Protein AF-A0A2S2P1I3-F1 (afdb_monomer_lite)

Secondary structure (DSSP, 8-state):
--EEEEEEEEEEEE--S-GGGHHHHHHHHHS-EEEE-TTT--EEEEEEEEEEEEEEE-TTSPTT--EEGGGS-SEEEETTEEEEEEEEEEEETTEEEEEEEPTTS-EEEE-TTSSSPEEE-STT-EE-EEEEEEEE----------

Organism: Schizaphis graminum (NCBI:txid13262)

Sequence (146 aa):
NNNNKDIESATLILRFKDLKNLQKSLNDYTKEQVYECCYCYKSLSSRRTIKEHLLIETDIFPENQRIPLSMFPTQLEANNVKYALYGVIEYISEHYISHIRRSDERWETHNDLQKKIKVSTSNCLNASPHLAVHTQIQPTSILTRI

Structure (mmCIF, N/CA/C/O backbone):
data_AF-A0A2S2P1I3-F1
#
_entry.id   AF-A0A2S2P1I3-F1
#
loop_
_atom_site.group_PDB
_atom_site.id
_atom_site.type_symbol
_atom_site.label_atom_id
_atom_site.label_alt_id
_atom_site.label_comp_id
_atom_site.label_asym_id
_atom_site.label_entity_id
_atom_site.label_seq_id
_atom_site.pdbx_PDB_ins_code
_atom_site.Cartn_x
_atom_site.Cartn_y
_atom_site.Cartn_z
_atom_site.occupancy
_atom_site.B_iso_or_equiv
_atom_site.auth_seq_id
_atom_site.auth_comp_id
_atom_site.auth_asym_id
_atom_site.auth_atom_id
_atom_site.pdbx_PDB_model_num
ATOM 1 N N . ASN A 1 1 ? -26.216 8.070 27.747 1.00 41.12 1 ASN A N 1
ATOM 2 C CA . ASN A 1 1 ? -26.029 8.206 26.288 1.00 41.12 1 ASN A CA 1
ATOM 3 C C . ASN A 1 1 ? -24.558 8.341 25.975 1.00 41.12 1 ASN A C 1
ATOM 5 O O . ASN A 1 1 ? -24.031 9.443 26.064 1.00 41.12 1 ASN A O 1
ATOM 9 N N . ASN A 1 2 ? -23.909 7.221 25.659 1.00 48.12 2 ASN A N 1
ATOM 10 C CA . ASN A 1 2 ? -22.600 7.244 25.017 1.00 48.12 2 ASN A CA 1
ATOM 11 C C . ASN A 1 2 ? -22.843 7.587 23.549 1.00 48.12 2 ASN A C 1
ATOM 13 O O . ASN A 1 2 ? -23.542 6.857 22.850 1.00 48.12 2 ASN A O 1
ATOM 17 N N . ASN A 1 3 ? -22.346 8.740 23.117 1.00 57.91 3 ASN A N 1
ATOM 18 C CA . ASN A 1 3 ? -22.444 9.168 21.731 1.00 57.91 3 ASN A CA 1
ATOM 19 C C . ASN A 1 3 ? -21.264 8.538 20.976 1.00 57.91 3 ASN A C 1
ATOM 21 O O . ASN A 1 3 ? -20.168 9.084 21.004 1.00 57.91 3 ASN A O 1
ATOM 25 N N . ASN A 1 4 ? -21.456 7.380 20.346 1.00 60.91 4 ASN A N 1
ATOM 26 C CA . ASN A 1 4 ? -20.425 6.791 19.485 1.00 60.91 4 ASN A CA 1
ATOM 27 C C . ASN A 1 4 ? -20.446 7.479 18.117 1.00 60.91 4 ASN A C 1
ATOM 29 O O . ASN A 1 4 ? -21.519 7.688 17.547 1.00 60.91 4 ASN A O 1
ATOM 33 N N . LYS A 1 5 ? -19.269 7.831 17.589 1.00 74.19 5 LYS A N 1
ATOM 34 C CA . LYS A 1 5 ? -19.127 8.407 16.247 1.00 74.19 5 LYS A CA 1
ATOM 35 C C . LYS A 1 5 ? -18.151 7.579 15.417 1.00 74.19 5 LYS A C 1
ATOM 37 O O . LYS A 1 5 ? -16.948 7.604 15.671 1.00 74.19 5 LYS A O 1
ATOM 42 N N . ASP A 1 6 ? -18.682 6.909 14.402 1.00 73.75 6 ASP A N 1
ATOM 43 C CA . ASP A 1 6 ? -17.887 6.208 13.398 1.00 73.75 6 ASP A CA 1
ATOM 44 C C . ASP A 1 6 ? -17.535 7.161 12.256 1.00 73.75 6 ASP A C 1
ATOM 46 O O . ASP A 1 6 ? -18.388 7.885 11.734 1.00 73.75 6 ASP A O 1
ATOM 50 N N . ILE A 1 7 ? -16.254 7.192 11.888 1.00 75.88 7 ILE A N 1
ATOM 51 C CA . ILE A 1 7 ? -15.760 7.999 10.772 1.00 75.88 7 ILE A CA 1
ATOM 52 C C . ILE A 1 7 ? -15.320 7.053 9.663 1.00 75.88 7 ILE A C 1
ATOM 54 O O . ILE A 1 7 ? -14.339 6.316 9.795 1.00 75.88 7 ILE A O 1
ATOM 58 N N . GLU A 1 8 ? -16.061 7.099 8.564 1.00 72.50 8 GLU A N 1
ATOM 59 C CA . GLU A 1 8 ? -15.794 6.335 7.357 1.00 72.50 8 GLU A CA 1
ATOM 60 C C . GLU A 1 8 ? -14.932 7.128 6.372 1.00 72.50 8 GLU A C 1
ATOM 62 O O . GLU A 1 8 ? -15.176 8.310 6.136 1.00 72.50 8 GLU A O 1
ATOM 67 N N . SER A 1 9 ? -13.981 6.456 5.721 1.00 74.38 9 SER A N 1
ATOM 68 C CA . SER A 1 9 ? -13.265 7.017 4.574 1.00 74.38 9 SER A CA 1
ATOM 69 C C . SER A 1 9 ? -13.190 6.013 3.432 1.00 74.38 9 SER A C 1
ATOM 71 O O . SER A 1 9 ? -12.811 4.864 3.646 1.00 74.38 9 SER A O 1
ATOM 73 N N . ALA A 1 10 ? -13.515 6.448 2.211 1.00 74.12 10 ALA A N 1
ATOM 74 C CA . ALA A 1 10 ? -13.355 5.645 0.990 1.00 74.12 10 ALA A CA 1
ATOM 75 C C . ALA A 1 10 ? -11.898 5.246 0.727 1.00 74.12 10 ALA A C 1
ATOM 77 O O . ALA A 1 10 ? -11.619 4.222 0.104 1.00 74.12 10 ALA A O 1
ATOM 78 N N . THR A 1 11 ? -10.968 6.049 1.233 1.00 78.19 11 THR A N 1
ATOM 79 C CA . THR A 1 11 ? -9.535 5.853 1.071 1.00 78.19 11 THR A CA 1
ATOM 80 C C . THR A 1 11 ? -8.829 6.378 2.307 1.00 78.19 11 THR A C 1
ATOM 82 O O . THR A 1 11 ? -9.126 7.477 2.776 1.00 78.19 11 THR A O 1
ATOM 85 N N . LEU A 1 12 ? -7.906 5.601 2.860 1.00 85.81 12 LEU A N 1
ATOM 86 C CA . LEU A 1 12 ? -7.107 6.036 4.001 1.00 85.81 12 LEU A CA 1
ATOM 87 C C . LEU A 1 12 ? -5.676 6.296 3.584 1.00 85.81 12 LEU A C 1
ATOM 89 O O . LEU A 1 12 ? -5.057 5.422 2.992 1.00 85.81 12 LEU A O 1
ATOM 93 N N . ILE A 1 13 ? -5.160 7.469 3.947 1.00 87.62 13 ILE A N 1
ATOM 94 C CA . ILE A 1 13 ? -3.745 7.799 3.817 1.00 87.62 13 ILE A CA 1
ATOM 95 C C . ILE A 1 13 ? -3.073 7.515 5.159 1.00 87.62 13 ILE A C 1
ATOM 97 O O . ILE A 1 13 ? -3.374 8.165 6.165 1.00 87.62 13 ILE A O 1
ATOM 101 N N . LEU A 1 14 ? -2.198 6.514 5.185 1.00 87.12 14 LEU A N 1
ATOM 102 C CA . LEU A 1 14 ? -1.463 6.103 6.372 1.00 87.12 14 LEU A CA 1
ATOM 103 C C . LEU A 1 14 ? -0.011 6.570 6.291 1.00 87.12 14 LEU A C 1
ATOM 105 O O . LEU A 1 14 ? 0.705 6.265 5.339 1.00 87.12 14 LEU A O 1
ATOM 109 N N . ARG A 1 15 ? 0.431 7.229 7.363 1.00 86.62 15 ARG A N 1
ATOM 110 C CA . ARG A 1 15 ? 1.839 7.537 7.623 1.00 86.62 15 ARG A CA 1
ATOM 111 C C . ARG A 1 15 ? 2.398 6.557 8.637 1.00 86.62 15 ARG A C 1
ATOM 113 O O . ARG A 1 15 ? 1.719 6.173 9.589 1.00 86.62 15 ARG A O 1
ATOM 120 N N . PHE A 1 16 ? 3.649 6.179 8.454 1.00 87.38 16 PHE A N 1
ATOM 121 C CA . PHE A 1 16 ? 4.326 5.196 9.289 1.00 87.38 16 PHE A CA 1
ATOM 122 C C . PHE A 1 16 ? 5.773 5.631 9.536 1.00 87.38 16 PHE A C 1
ATOM 124 O O . PHE A 1 16 ? 6.203 6.650 9.011 1.00 87.38 16 PHE A O 1
ATOM 131 N N . LYS A 1 17 ? 6.502 4.919 10.402 1.00 88.12 17 LYS A N 1
ATOM 132 C CA . LYS A 1 17 ? 7.901 5.255 10.752 1.00 88.12 17 LYS A CA 1
ATOM 133 C C . LYS A 1 17 ? 8.923 4.358 10.060 1.00 88.12 17 LYS A C 1
ATOM 135 O O . LYS A 1 17 ? 10.005 4.808 9.716 1.00 88.12 17 LYS A O 1
ATOM 140 N N . ASP A 1 18 ? 8.569 3.094 9.869 1.00 90.12 18 ASP A N 1
ATOM 141 C CA . ASP A 1 18 ? 9.325 2.108 9.106 1.00 90.12 18 ASP A CA 1
ATOM 142 C C . ASP A 1 18 ? 8.381 0.976 8.669 1.00 90.12 18 ASP A C 1
ATOM 144 O O . ASP A 1 18 ? 7.324 0.762 9.275 1.00 90.12 18 ASP A O 1
ATOM 148 N N . LEU A 1 19 ? 8.744 0.245 7.612 1.00 92.94 19 LEU A N 1
ATOM 149 C CA . LEU A 1 19 ? 7.873 -0.792 7.041 1.00 92.94 19 LEU A CA 1
ATOM 150 C C . LEU A 1 19 ? 7.583 -1.945 8.012 1.00 92.94 19 LEU A C 1
ATOM 152 O O . LEU A 1 19 ? 6.533 -2.573 7.908 1.00 92.94 19 LEU A O 1
ATOM 156 N N . LYS A 1 20 ? 8.471 -2.208 8.981 1.00 91.12 20 LYS A N 1
ATOM 157 C CA . LYS A 1 20 ? 8.291 -3.286 9.969 1.00 91.12 20 LYS A CA 1
ATOM 158 C C . LYS A 1 20 ? 7.171 -2.954 10.955 1.00 91.12 20 LYS A C 1
ATOM 160 O O . LYS A 1 20 ? 6.473 -3.849 11.421 1.00 91.12 20 LYS A O 1
ATOM 165 N N . ASN A 1 21 ? 6.983 -1.672 11.249 1.00 90.88 21 ASN A N 1
ATOM 166 C CA . ASN A 1 21 ? 5.965 -1.163 12.159 1.00 90.88 21 ASN A CA 1
ATOM 167 C C . ASN A 1 21 ? 4.668 -0.739 11.456 1.00 90.88 21 ASN A C 1
ATOM 169 O O . ASN A 1 21 ? 3.741 -0.291 12.127 1.00 90.88 21 ASN A O 1
ATOM 173 N N . LEU A 1 22 ? 4.556 -0.908 10.137 1.00 94.00 22 LEU A N 1
ATOM 174 C CA . LEU A 1 22 ? 3.391 -0.476 9.362 1.00 94.00 22 LEU A CA 1
ATOM 175 C C . LEU A 1 22 ? 2.073 -1.094 9.864 1.00 94.00 22 LEU A C 1
ATOM 177 O O . LEU A 1 22 ? 1.087 -0.386 10.049 1.00 94.00 22 LEU A O 1
ATOM 181 N N . GLN A 1 23 ? 2.080 -2.391 10.185 1.00 95.00 23 GLN A N 1
ATOM 182 C CA . GLN A 1 23 ? 0.934 -3.089 10.781 1.00 95.00 23 GLN A CA 1
ATOM 183 C C . GLN A 1 23 ? 0.518 -2.481 12.131 1.00 95.00 23 GLN A C 1
ATOM 185 O O . GLN A 1 23 ? -0.668 -2.337 12.427 1.00 95.00 23 GLN A O 1
ATOM 190 N N . LYS A 1 24 ? 1.495 -2.092 12.957 1.00 93.31 24 LYS A N 1
ATOM 191 C CA . LYS A 1 24 ? 1.235 -1.420 14.231 1.00 93.31 24 LYS A CA 1
ATOM 192 C C . LYS A 1 24 ? 0.659 -0.021 14.005 1.00 93.31 24 LYS A C 1
ATOM 194 O O . LYS A 1 24 ? -0.336 0.314 14.633 1.00 93.31 24 LYS A O 1
ATOM 199 N N . SER A 1 25 ? 1.234 0.760 13.089 1.00 91.94 25 SER A N 1
ATOM 200 C CA . SER A 1 25 ? 0.721 2.088 12.726 1.00 91.94 25 SER A CA 1
ATOM 201 C C . SER A 1 25 ? -0.722 2.028 12.224 1.00 91.94 25 SER A C 1
ATOM 203 O O . SER A 1 25 ? -1.529 2.873 12.602 1.00 91.94 25 SER A O 1
ATOM 205 N N . LEU A 1 26 ? -1.065 1.008 11.434 1.00 92.75 26 LEU A N 1
ATOM 206 C CA . LEU A 1 26 ? -2.430 0.764 10.976 1.00 92.75 26 LEU A CA 1
ATOM 207 C C . LEU A 1 26 ? -3.383 0.457 12.147 1.00 92.75 26 LEU A C 1
ATOM 209 O O . LEU A 1 26 ? -4.457 1.046 12.230 1.00 92.75 26 LEU A O 1
ATOM 213 N N . ASN A 1 27 ? -2.970 -0.400 13.085 1.00 92.38 27 ASN A N 1
ATOM 214 C CA . ASN A 1 27 ? -3.763 -0.722 14.276 1.00 92.38 27 ASN A CA 1
ATOM 215 C C . ASN A 1 27 ? -3.964 0.494 15.188 1.00 92.38 27 ASN A C 1
ATOM 217 O O . ASN A 1 27 ? -5.066 0.727 15.677 1.00 92.38 27 ASN A O 1
ATOM 221 N N . ASP A 1 28 ? -2.916 1.290 15.406 1.00 90.31 28 ASP A N 1
ATOM 222 C CA . ASP A 1 28 ? -2.997 2.524 16.191 1.00 90.31 28 ASP A CA 1
ATOM 223 C C . ASP A 1 28 ? -3.934 3.545 15.522 1.00 90.31 28 ASP A C 1
ATOM 225 O O . ASP A 1 28 ? -4.650 4.276 16.209 1.00 90.31 28 ASP A O 1
ATOM 229 N N . TYR A 1 29 ? -3.973 3.569 14.185 1.00 88.56 29 TYR A N 1
ATOM 230 C CA . TYR A 1 29 ? -4.853 4.441 13.410 1.00 88.56 29 TYR A CA 1
ATOM 231 C C . TYR A 1 29 ? -6.341 4.087 13.559 1.00 88.56 29 TYR A C 1
ATOM 233 O O . TYR A 1 29 ? -7.171 5.003 13.617 1.00 88.56 29 TYR A O 1
ATOM 241 N N . THR A 1 30 ? -6.682 2.793 13.606 1.00 88.56 30 THR A N 1
ATOM 242 C CA . THR A 1 30 ? -8.069 2.303 13.738 1.00 88.56 30 THR A CA 1
ATOM 243 C C . THR A 1 30 ? -8.520 2.069 15.171 1.00 88.56 30 THR A C 1
ATOM 245 O O . THR A 1 30 ? -9.710 1.835 15.401 1.00 88.56 30 THR A O 1
ATOM 248 N N . LYS A 1 31 ? -7.598 2.125 16.135 1.00 90.12 31 LYS A N 1
ATOM 249 C CA . LYS A 1 31 ? -7.893 1.941 17.554 1.00 90.12 31 LYS A CA 1
ATOM 250 C C . LYS A 1 31 ? -8.982 2.911 18.011 1.00 90.12 31 LYS A C 1
ATOM 252 O O . LYS A 1 31 ? -8.954 4.098 17.693 1.00 90.12 31 LYS A O 1
ATOM 257 N N . GLU A 1 32 ? -9.921 2.401 18.803 1.00 90.19 32 GLU A N 1
ATOM 258 C CA . GLU A 1 32 ? -10.934 3.230 19.451 1.00 90.19 32 GLU A CA 1
ATOM 259 C C . GLU A 1 32 ? -10.275 4.233 20.404 1.00 90.19 32 GLU A C 1
ATOM 261 O O . GLU A 1 32 ? -9.468 3.870 21.265 1.00 90.19 32 GLU A O 1
ATOM 266 N N . GLN A 1 33 ? -10.618 5.505 20.226 1.00 89.06 33 GLN A N 1
ATOM 267 C CA . GLN A 1 33 ? -10.141 6.605 21.050 1.00 89.06 33 GLN A CA 1
ATOM 268 C C . GLN A 1 33 ? -11.293 7.114 21.906 1.00 89.06 33 GLN A C 1
ATOM 270 O O . GLN A 1 33 ? -12.358 7.453 21.389 1.00 89.06 33 GLN A O 1
ATOM 275 N N . VAL A 1 34 ? -11.072 7.158 23.219 1.00 91.69 34 VAL A N 1
ATOM 276 C CA . VAL A 1 34 ? -12.031 7.688 24.190 1.00 91.69 34 VAL A CA 1
ATOM 277 C C . VAL A 1 34 ? -11.544 9.056 24.642 1.00 91.69 34 VAL A C 1
ATOM 279 O O . VAL A 1 34 ? -10.409 9.203 25.088 1.00 91.69 34 VAL A O 1
ATOM 282 N N . TYR A 1 35 ? -12.412 10.050 24.520 1.00 89.75 35 TYR A N 1
ATOM 283 C CA . TYR A 1 35 ? -12.167 11.424 24.924 1.00 89.75 35 TYR A CA 1
ATOM 284 C C . TYR A 1 35 ? -13.108 11.784 26.057 1.00 89.75 35 TYR A C 1
ATOM 286 O O . TYR A 1 35 ? -14.311 11.553 25.960 1.00 89.75 35 TYR A O 1
ATOM 294 N N . GLU A 1 36 ? -12.577 12.385 27.111 1.00 93.75 36 GLU A N 1
ATOM 295 C CA . GLU A 1 36 ? -13.378 12.930 28.197 1.00 93.75 36 GLU A CA 1
ATOM 296 C C . GLU A 1 36 ? -13.406 14.455 28.100 1.00 93.75 36 GLU A C 1
ATOM 298 O O . GLU A 1 36 ? -12.377 15.113 27.940 1.00 93.75 36 GLU A O 1
ATOM 303 N N . CYS A 1 37 ? -14.602 15.035 28.173 1.00 90.81 37 CYS A N 1
ATOM 304 C CA . CYS A 1 37 ? -14.749 16.482 28.224 1.00 90.81 37 CYS A CA 1
ATOM 305 C C . CYS A 1 37 ? -14.369 16.997 29.619 1.00 90.81 37 CYS A C 1
ATOM 307 O O . CYS A 1 37 ? -15.062 16.691 30.583 1.00 90.81 37 CYS A O 1
ATOM 309 N N . CYS A 1 38 ? -13.354 17.857 29.729 1.00 94.50 38 CYS A N 1
ATOM 310 C CA . CYS A 1 38 ? -12.926 18.428 31.015 1.00 94.50 38 CYS A CA 1
ATOM 311 C C . CYS A 1 38 ? -13.966 19.340 31.695 1.00 94.50 38 CYS A C 1
ATOM 313 O O . CYS A 1 38 ? -13.834 19.635 32.877 1.00 94.50 38 CYS A O 1
ATOM 315 N N . TYR A 1 39 ? -14.999 19.786 30.971 1.00 93.44 39 TYR A N 1
ATOM 316 C CA . TYR A 1 39 ? -16.053 20.647 31.517 1.00 93.44 39 TYR A CA 1
ATOM 317 C C . TYR A 1 39 ? -17.271 19.869 32.020 1.00 93.44 39 TYR A C 1
ATOM 319 O O . TYR A 1 39 ? -17.844 20.231 33.043 1.00 93.44 39 TYR A O 1
ATOM 327 N N . CYS A 1 40 ? -17.703 18.827 31.297 1.00 94.31 40 CYS A N 1
ATOM 328 C CA . CYS A 1 40 ? -18.903 18.059 31.655 1.00 94.31 40 CYS A CA 1
ATOM 329 C C . CYS A 1 40 ? -18.636 16.601 32.053 1.00 94.31 40 CYS A C 1
ATOM 331 O O . CYS A 1 40 ? -19.595 15.892 32.350 1.00 94.31 40 CYS A O 1
ATOM 333 N N . TYR A 1 41 ? -17.372 16.158 32.043 1.00 90.75 41 TYR A N 1
ATOM 334 C CA . TYR A 1 41 ? -16.902 14.812 32.417 1.00 90.75 41 TYR A CA 1
ATOM 335 C C . TYR A 1 41 ? -17.603 13.662 31.679 1.00 90.75 41 TYR A C 1
ATOM 337 O O . TYR A 1 41 ? -17.652 12.524 32.135 1.00 90.75 41 TYR A O 1
ATOM 345 N N . LYS A 1 42 ? -18.187 13.953 30.512 1.00 93.25 42 LYS A N 1
ATOM 346 C CA . LYS A 1 42 ? -18.779 12.938 29.640 1.00 93.25 42 LYS A CA 1
ATOM 347 C C . LYS A 1 42 ? -17.714 12.370 28.720 1.00 93.25 42 LYS A C 1
ATOM 349 O O . LYS A 1 42 ? -16.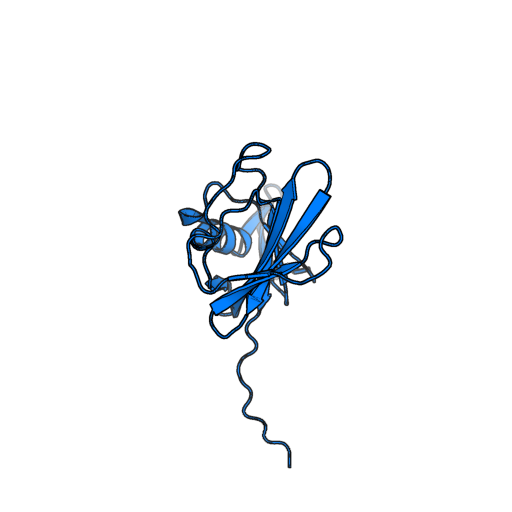912 13.119 28.157 1.00 93.25 42 LYS A O 1
ATOM 354 N N . SER A 1 43 ? -17.774 11.058 28.526 1.00 92.38 43 SER A N 1
ATOM 355 C CA . SER A 1 43 ? -16.925 10.344 27.582 1.00 92.38 43 SER A CA 1
ATOM 356 C C . SER A 1 43 ? -17.571 10.265 26.198 1.00 92.38 43 SER A C 1
ATOM 358 O O . SER A 1 43 ? -18.775 10.044 26.057 1.00 92.38 43 SER A O 1
ATOM 360 N N . LEU A 1 44 ? -16.744 10.421 25.173 1.00 89.56 44 LEU A N 1
ATOM 361 C CA . LEU A 1 44 ? -17.057 10.227 23.765 1.00 89.56 44 LEU A CA 1
ATOM 362 C C . LEU A 1 44 ? -16.086 9.183 23.220 1.00 89.56 44 LEU A C 1
ATOM 364 O O . LEU A 1 44 ? -14.879 9.369 23.370 1.00 89.56 44 LEU A O 1
ATOM 368 N N . SER A 1 45 ? -16.577 8.127 22.572 1.00 89.56 45 SER A N 1
ATOM 369 C CA . SER A 1 45 ? -15.699 7.227 21.824 1.00 89.56 45 SER A CA 1
ATOM 370 C C . SER A 1 45 ? -15.803 7.472 20.321 1.00 89.56 45 SER A C 1
ATOM 372 O O . SER A 1 45 ? -16.863 7.793 19.774 1.00 89.56 45 SER A O 1
ATOM 374 N N . SER A 1 46 ? -14.652 7.392 19.663 1.00 88.12 46 SER A N 1
ATOM 375 C CA . SER A 1 46 ? -14.491 7.578 18.227 1.00 88.12 46 SER A CA 1
ATOM 376 C C . SER A 1 46 ? -13.651 6.441 17.674 1.00 88.12 46 SER A C 1
ATOM 378 O O . SER A 1 46 ? -12.616 6.082 18.245 1.00 88.12 46 SER A O 1
ATOM 380 N N . ARG A 1 47 ? -14.087 5.883 16.548 1.00 86.69 47 ARG A N 1
ATOM 381 C CA . ARG A 1 47 ? -13.372 4.827 15.836 1.00 86.69 47 ARG A CA 1
ATOM 382 C C . ARG A 1 47 ? -13.307 5.162 14.353 1.00 86.69 47 ARG A C 1
ATOM 384 O O . ARG A 1 47 ? -14.256 5.687 13.769 1.00 86.69 47 ARG A O 1
ATOM 391 N N . ARG A 1 48 ? -12.164 4.853 13.740 1.00 84.88 48 ARG A N 1
ATOM 392 C CA . ARG A 1 48 ? -11.988 4.947 12.289 1.00 84.88 48 ARG A CA 1
ATOM 393 C C . ARG A 1 48 ? -12.213 3.586 11.655 1.00 84.88 48 ARG A C 1
ATOM 395 O O . ARG A 1 48 ? -11.604 2.597 12.073 1.00 84.88 48 ARG A O 1
ATOM 402 N N . THR A 1 49 ? -13.038 3.565 10.618 1.00 80.62 49 THR A N 1
ATOM 40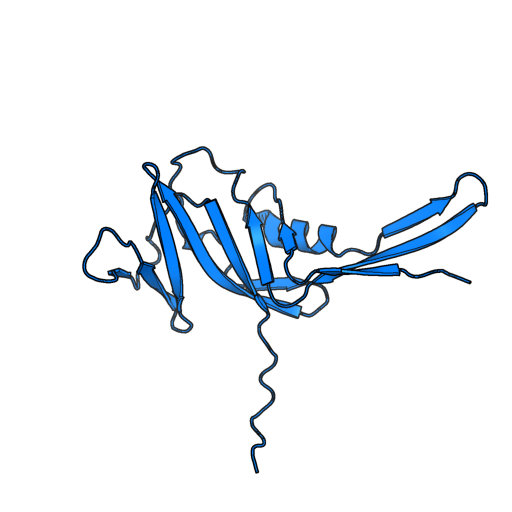3 C CA . THR A 1 49 ? -13.287 2.366 9.820 1.00 80.62 49 THR A CA 1
ATOM 404 C C . THR A 1 49 ? -12.617 2.519 8.465 1.00 80.62 49 THR A C 1
ATOM 406 O O . THR A 1 49 ? -12.751 3.542 7.791 1.00 80.62 49 THR A O 1
ATOM 409 N N . ILE A 1 50 ? -11.869 1.491 8.081 1.00 83.31 50 ILE A N 1
ATOM 410 C CA . ILE A 1 50 ? -11.196 1.406 6.790 1.00 83.31 50 ILE A CA 1
ATOM 411 C C . ILE A 1 50 ? -12.159 0.781 5.783 1.00 83.31 50 ILE A C 1
ATOM 413 O O . ILE A 1 50 ? -12.786 -0.229 6.101 1.00 83.31 50 ILE A O 1
ATOM 417 N N . LYS A 1 51 ? -12.277 1.379 4.593 1.00 83.62 51 LYS A N 1
ATOM 418 C CA . LYS A 1 51 ? -13.017 0.785 3.472 1.00 83.62 51 LYS A CA 1
ATOM 419 C C . LYS A 1 51 ? -12.093 -0.070 2.601 1.00 83.62 51 LYS A C 1
ATOM 421 O O . LYS A 1 51 ? -11.340 -0.887 3.103 1.00 83.62 51 LYS A O 1
ATOM 426 N N . GLU A 1 52 ? -12.149 0.117 1.290 1.00 87.62 52 GLU A N 1
ATOM 427 C CA . GLU A 1 52 ? -11.579 -0.811 0.317 1.00 87.62 52 GLU A CA 1
ATOM 428 C C . GLU A 1 52 ? -10.081 -0.594 0.075 1.00 87.62 52 GLU A C 1
ATOM 430 O O . GLU A 1 52 ? -9.395 -1.517 -0.357 1.00 87.62 52 GLU A O 1
ATOM 435 N N . HIS A 1 53 ? -9.561 0.607 0.346 1.00 91.44 53 HIS A N 1
ATOM 436 C CA . HIS A 1 53 ? -8.217 1.008 -0.067 1.00 91.44 53 HIS A CA 1
ATOM 437 C C . HIS A 1 53 ? -7.419 1.649 1.072 1.00 91.44 53 HIS A C 1
ATOM 439 O O . HIS A 1 53 ? -7.894 2.554 1.769 1.00 91.44 53 HIS A O 1
ATOM 445 N 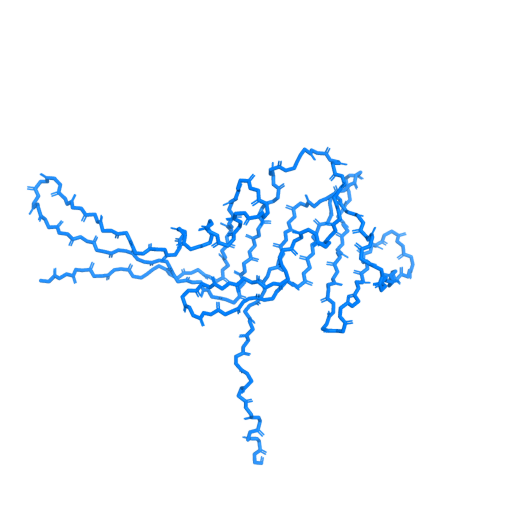N . LEU A 1 54 ? -6.163 1.224 1.185 1.00 93.00 54 LEU A N 1
ATOM 446 C CA . LEU A 1 54 ? -5.115 1.846 1.982 1.00 93.00 54 LEU A CA 1
ATOM 447 C C . LEU A 1 54 ? -4.069 2.434 1.038 1.00 93.00 54 LEU A C 1
ATOM 449 O O . LEU A 1 54 ? -3.462 1.719 0.242 1.00 93.00 54 LEU A O 1
ATOM 453 N N . LEU A 1 55 ? -3.854 3.735 1.157 1.00 94.81 55 LEU A N 1
ATOM 454 C CA . LEU A 1 55 ? -2.775 4.473 0.524 1.00 94.81 55 LEU A CA 1
ATOM 455 C C . LEU A 1 55 ? -1.717 4.752 1.581 1.00 94.81 55 LEU A C 1
ATOM 457 O O . LEU A 1 55 ? -2.001 5.306 2.639 1.00 94.81 55 LEU A O 1
ATOM 461 N N . ILE A 1 56 ? -0.494 4.329 1.321 1.00 94.25 56 ILE A N 1
ATOM 462 C CA . ILE A 1 56 ? 0.598 4.403 2.280 1.00 94.25 56 ILE A CA 1
ATOM 463 C C . ILE A 1 56 ? 1.633 5.370 1.717 1.00 94.25 56 ILE A C 1
ATOM 465 O O . ILE A 1 56 ? 2.307 5.046 0.738 1.00 94.25 56 ILE A O 1
ATOM 469 N N . GLU A 1 57 ? 1.727 6.555 2.324 1.00 92.25 57 GLU A N 1
ATOM 470 C CA . GLU A 1 57 ? 2.720 7.581 1.976 1.00 92.25 57 GLU A CA 1
ATOM 471 C C . GLU A 1 57 ? 4.108 7.104 2.393 1.00 92.25 57 GLU A C 1
ATOM 473 O O . GLU A 1 57 ? 4.326 6.757 3.555 1.00 92.25 57 GLU A O 1
ATOM 478 N N . THR A 1 58 ? 5.055 7.091 1.459 1.00 93.69 58 THR A N 1
ATOM 479 C CA . THR A 1 58 ? 6.391 6.526 1.681 1.00 93.69 58 THR A CA 1
ATOM 480 C C . THR A 1 58 ? 7.467 7.581 1.936 1.00 93.69 58 THR A C 1
ATOM 482 O O . THR A 1 58 ? 8.652 7.281 1.823 1.00 93.69 58 THR A O 1
ATOM 485 N N . ASP A 1 59 ? 7.068 8.775 2.382 1.00 91.00 59 ASP A N 1
ATOM 486 C CA . ASP A 1 59 ? 7.930 9.933 2.696 1.00 91.00 59 ASP A CA 1
ATOM 487 C C . ASP A 1 59 ? 9.003 9.667 3.768 1.00 91.00 59 ASP A C 1
ATOM 489 O O . ASP A 1 59 ? 9.880 10.494 4.011 1.00 91.00 59 ASP A O 1
ATOM 493 N N . ILE A 1 60 ? 8.956 8.508 4.433 1.00 93.00 60 ILE A N 1
ATOM 494 C CA . ILE A 1 60 ? 10.030 8.060 5.326 1.00 93.00 60 ILE A CA 1
ATOM 495 C C . ILE A 1 60 ? 11.331 7.728 4.587 1.00 93.00 60 ILE A C 1
ATOM 497 O O . ILE A 1 60 ? 12.386 7.652 5.219 1.00 93.00 60 ILE A O 1
ATOM 501 N N . PHE A 1 61 ? 11.259 7.474 3.279 1.00 92.69 61 PHE A N 1
ATOM 502 C CA . PHE A 1 61 ? 12.422 7.199 2.451 1.00 92.69 61 PHE A CA 1
ATOM 503 C C . PHE A 1 61 ? 12.901 8.503 1.806 1.00 92.69 61 PHE A C 1
ATOM 505 O O . PHE A 1 61 ? 12.094 9.208 1.201 1.00 92.69 61 PHE A O 1
ATOM 512 N N . PRO A 1 62 ? 14.200 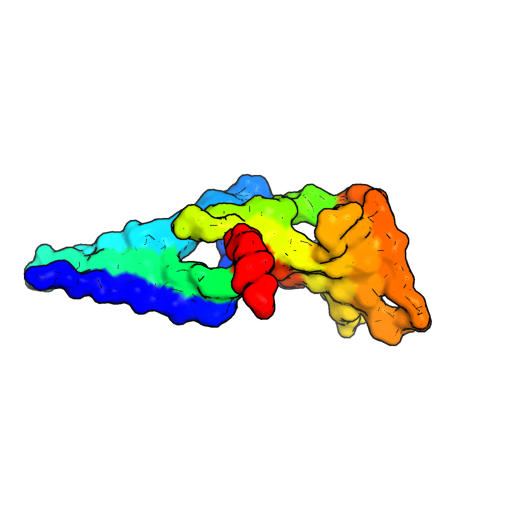8.834 1.905 1.00 92.12 62 PRO A N 1
ATOM 513 C CA . PRO A 1 62 ? 14.800 9.922 1.150 1.00 92.12 62 PRO A CA 1
ATOM 514 C C . PRO A 1 62 ? 14.480 9.881 -0.346 1.00 92.12 62 PRO A C 1
ATOM 516 O O . PRO A 1 62 ? 14.345 8.811 -0.947 1.00 92.12 62 PRO A O 1
ATOM 519 N N . GLU A 1 63 ? 14.451 11.063 -0.957 1.00 86.69 63 GLU A N 1
ATOM 520 C CA . GLU A 1 63 ? 14.255 11.218 -2.395 1.00 86.69 63 GLU A CA 1
ATOM 521 C C . GLU A 1 63 ? 15.268 10.373 -3.186 1.00 86.69 63 GLU A C 1
ATOM 523 O O . GLU A 1 63 ? 16.456 10.323 -2.856 1.00 86.69 63 GLU A O 1
ATOM 528 N N . ASN A 1 64 ? 14.795 9.693 -4.232 1.00 87.31 64 ASN A N 1
ATOM 529 C CA . ASN A 1 64 ? 15.576 8.789 -5.082 1.00 87.31 64 ASN A CA 1
ATOM 530 C C . ASN A 1 64 ? 16.166 7.555 -4.369 1.00 87.31 64 ASN A C 1
ATOM 532 O O . ASN A 1 64 ? 16.876 6.766 -5.004 1.00 87.31 64 ASN A O 1
ATOM 536 N N . GLN A 1 65 ? 15.871 7.321 -3.081 1.00 94.62 65 GLN A N 1
ATOM 537 C CA . GLN A 1 65 ? 16.269 6.078 -2.428 1.00 94.62 65 GLN A CA 1
ATOM 538 C C . GLN A 1 65 ? 15.519 4.912 -3.069 1.00 94.62 65 GLN A C 1
ATOM 540 O O . GLN A 1 65 ? 14.292 4.857 -3.029 1.00 94.62 65 GLN A O 1
ATOM 545 N N . ARG A 1 66 ? 16.264 3.950 -3.626 1.00 94.94 66 ARG A N 1
ATOM 546 C CA . ARG A 1 66 ? 15.697 2.708 -4.158 1.00 94.94 66 ARG A CA 1
ATOM 547 C C . ARG A 1 66 ? 15.722 1.620 -3.090 1.00 94.94 66 ARG A C 1
ATOM 549 O O . ARG A 1 66 ? 16.793 1.281 -2.589 1.00 94.94 66 ARG A O 1
ATOM 556 N N . ILE A 1 67 ? 14.568 1.033 -2.794 1.00 94.38 67 ILE A N 1
ATOM 557 C CA . ILE A 1 67 ? 14.430 -0.105 -1.878 1.00 94.38 67 ILE A CA 1
ATOM 558 C C . ILE A 1 67 ? 13.807 -1.306 -2.600 1.00 94.38 67 ILE A C 1
ATOM 560 O O . ILE A 1 67 ? 13.061 -1.109 -3.564 1.00 94.38 67 ILE A O 1
ATOM 564 N N . PRO A 1 68 ? 14.074 -2.547 -2.161 1.00 94.81 68 PRO A N 1
ATOM 565 C CA . PRO A 1 68 ? 13.380 -3.720 -2.679 1.00 94.81 68 PRO A CA 1
ATOM 566 C C . PRO A 1 68 ? 11.873 -3.637 -2.431 1.00 94.81 68 PRO A C 1
ATOM 568 O O . PRO A 1 68 ? 11.437 -3.442 -1.296 1.00 94.81 68 PRO A O 1
ATOM 571 N N . LEU A 1 69 ? 11.063 -3.871 -3.467 1.00 94.06 69 LEU A N 1
ATOM 572 C CA . LEU A 1 69 ? 9.601 -3.934 -3.334 1.00 94.06 69 LEU A CA 1
ATOM 573 C C . LEU A 1 69 ? 9.147 -5.053 -2.383 1.00 94.06 69 LEU A C 1
ATOM 575 O O . LEU A 1 69 ? 8.089 -4.958 -1.768 1.00 94.06 69 LEU A O 1
ATOM 579 N N . SER A 1 70 ? 9.974 -6.086 -2.209 1.00 92.50 70 SER A N 1
ATOM 580 C CA . SER A 1 70 ? 9.770 -7.167 -1.238 1.00 92.50 70 SER A CA 1
ATOM 581 C C . SER A 1 70 ? 9.820 -6.712 0.227 1.00 92.50 70 SER A C 1
ATOM 583 O O . SER A 1 70 ? 9.404 -7.467 1.102 1.00 92.50 70 SER A O 1
ATOM 585 N N . MET A 1 71 ? 10.286 -5.490 0.519 1.00 93.81 71 MET A N 1
ATOM 586 C CA . MET A 1 71 ? 10.225 -4.924 1.871 1.00 93.81 71 MET A CA 1
ATOM 587 C C . MET A 1 71 ? 8.811 -4.499 2.283 1.00 93.81 71 MET A C 1
ATOM 589 O O . MET A 1 71 ? 8.545 -4.381 3.480 1.00 93.81 71 MET A O 1
ATOM 593 N N . PHE A 1 72 ? 7.915 -4.237 1.326 1.00 94.44 72 PHE A N 1
ATOM 594 C CA . PHE A 1 72 ? 6.536 -3.881 1.641 1.00 94.44 72 PHE A CA 1
ATOM 595 C C . PHE A 1 72 ? 5.771 -5.124 2.110 1.00 94.44 72 PHE A C 1
ATOM 597 O O . PHE A 1 72 ? 5.839 -6.165 1.451 1.00 94.44 72 PHE A O 1
ATOM 604 N N . PRO A 1 73 ? 5.011 -5.042 3.218 1.00 95.12 73 PRO A N 1
ATOM 605 C CA . PRO A 1 73 ? 4.219 -6.171 3.677 1.00 95.12 73 PRO A CA 1
ATOM 606 C C . PRO A 1 73 ? 3.177 -6.518 2.617 1.00 95.12 73 PRO A C 1
ATOM 608 O O . PRO A 1 73 ? 2.392 -5.668 2.201 1.00 95.12 73 PRO A O 1
ATOM 611 N N . THR A 1 74 ? 3.161 -7.772 2.175 1.00 94.50 74 THR A N 1
ATOM 612 C CA . THR A 1 74 ? 2.215 -8.240 1.152 1.00 94.50 74 THR A CA 1
ATOM 613 C C . THR A 1 74 ? 0.785 -8.298 1.673 1.00 94.50 74 THR A C 1
ATOM 615 O O . THR A 1 74 ? -0.151 -8.235 0.877 1.00 94.50 74 THR A O 1
ATOM 618 N N . GLN A 1 75 ? 0.615 -8.398 2.993 1.00 94.88 75 GLN A N 1
ATOM 619 C CA . GLN A 1 75 ? -0.670 -8.386 3.670 1.00 94.88 75 GLN A CA 1
ATOM 620 C C . GLN A 1 75 ? -0.632 -7.490 4.908 1.00 94.88 75 GLN A C 1
ATOM 622 O O . GLN A 1 75 ? 0.364 -7.448 5.628 1.00 94.88 75 GLN A O 1
ATOM 627 N N . LEU A 1 76 ? -1.741 -6.800 5.148 1.00 95.06 76 LEU A N 1
ATOM 628 C CA . LEU A 1 76 ? -2.023 -6.034 6.359 1.00 95.06 76 LEU A CA 1
ATOM 629 C C . LEU A 1 76 ? -3.402 -6.427 6.885 1.00 95.06 76 LEU A C 1
ATOM 631 O O . LEU A 1 76 ? -4.260 -6.865 6.119 1.00 95.06 76 LEU A O 1
ATOM 635 N N . GLU A 1 77 ? -3.637 -6.246 8.177 1.00 93.06 77 GLU A N 1
ATOM 636 C CA . GLU A 1 77 ? -4.929 -6.528 8.800 1.00 93.06 77 GLU A CA 1
ATOM 637 C C . GLU A 1 77 ? -5.371 -5.376 9.702 1.00 93.06 77 GLU A C 1
ATOM 639 O O . GLU A 1 77 ? -4.578 -4.848 10.467 1.00 93.06 77 GLU A O 1
ATOM 644 N N . ALA A 1 78 ? -6.634 -4.970 9.643 1.00 89.38 78 ALA A N 1
ATOM 645 C CA . ALA A 1 78 ? -7.191 -4.002 10.582 1.00 89.38 78 ALA A CA 1
ATOM 646 C C . ALA A 1 78 ? -8.677 -4.266 10.779 1.00 89.38 78 ALA A C 1
ATOM 648 O O . ALA A 1 78 ? -9.394 -4.481 9.804 1.00 89.38 78 ALA A O 1
ATOM 649 N N . ASN A 1 79 ? -9.147 -4.232 12.028 1.00 86.06 79 ASN A N 1
ATOM 650 C CA . ASN A 1 79 ? -10.550 -4.489 12.375 1.00 86.06 79 ASN A CA 1
ATOM 651 C C . ASN A 1 79 ? -11.090 -5.793 11.737 1.00 86.06 79 ASN A C 1
ATOM 653 O O . ASN A 1 79 ? -12.196 -5.809 11.203 1.00 86.06 79 ASN A O 1
ATOM 657 N N . ASN A 1 80 ? -10.285 -6.865 11.751 1.00 86.88 80 ASN A N 1
ATOM 658 C CA . ASN A 1 80 ? -10.571 -8.178 11.148 1.00 86.88 80 ASN A CA 1
ATOM 659 C C . ASN A 1 80 ? -10.743 -8.168 9.616 1.00 86.88 80 ASN A C 1
ATOM 661 O O . ASN A 1 80 ? -11.193 -9.153 9.029 1.00 86.88 80 ASN A O 1
ATOM 665 N N . VAL A 1 81 ? -10.370 -7.075 8.954 1.00 88.38 81 VAL A N 1
ATOM 666 C CA . VAL A 1 81 ? -10.329 -6.964 7.497 1.00 88.38 81 VAL A CA 1
ATOM 667 C C . VAL A 1 81 ? -8.885 -7.099 7.036 1.00 88.38 81 VAL A C 1
ATOM 669 O O . VAL A 1 81 ? -8.002 -6.406 7.541 1.00 88.38 81 VAL A O 1
ATOM 672 N N . LYS A 1 82 ? -8.643 -7.983 6.066 1.00 93.19 82 LYS A N 1
ATOM 673 C CA . LYS A 1 82 ? -7.324 -8.172 5.454 1.00 93.19 82 LYS A CA 1
ATOM 674 C C . LYS A 1 82 ? -7.193 -7.338 4.190 1.00 93.19 82 LYS A C 1
ATOM 676 O O . LYS A 1 82 ? -8.144 -7.216 3.424 1.00 93.19 82 LYS A O 1
ATOM 681 N N . TYR A 1 83 ? -5.994 -6.835 3.948 1.00 94.19 83 TYR A N 1
ATOM 682 C CA . TYR A 1 83 ? -5.626 -6.037 2.788 1.00 94.19 83 TYR A CA 1
ATOM 683 C C . TYR A 1 83 ? -4.405 -6.665 2.128 1.00 94.19 83 TYR A C 1
ATOM 685 O O . TYR A 1 83 ? -3.469 -7.047 2.825 1.00 94.19 83 TYR A O 1
ATOM 693 N N . ALA A 1 84 ? -4.399 -6.769 0.803 1.00 95.25 84 ALA A N 1
ATOM 694 C CA . ALA A 1 84 ? -3.261 -7.248 0.028 1.00 95.25 84 ALA A CA 1
ATOM 695 C C . ALA A 1 84 ? -2.554 -6.078 -0.659 1.00 95.25 84 ALA A C 1
ATOM 697 O O . ALA A 1 84 ? -3.212 -5.169 -1.161 1.00 95.25 84 ALA A O 1
ATOM 698 N N . LEU A 1 85 ? -1.222 -6.119 -0.715 1.00 96.12 85 LEU A N 1
ATOM 699 C CA . LEU A 1 85 ? -0.426 -5.186 -1.510 1.00 96.12 85 LEU A CA 1
ATOM 700 C C . LEU A 1 85 ? -0.765 -5.373 -2.991 1.00 96.12 85 LEU A C 1
ATOM 702 O O . LEU A 1 85 ? -0.504 -6.437 -3.558 1.00 96.12 85 LEU A O 1
ATOM 706 N N . TYR A 1 86 ? -1.310 -4.327 -3.604 1.00 96.00 86 TYR A N 1
ATOM 707 C CA . TYR A 1 86 ? -1.661 -4.302 -5.020 1.00 96.00 86 TYR A CA 1
ATOM 708 C C . TYR A 1 86 ? -0.533 -3.725 -5.872 1.00 96.00 86 TYR A C 1
ATOM 710 O O . TYR A 1 86 ? -0.250 -4.223 -6.960 1.00 96.00 86 TYR A O 1
ATOM 718 N N . GLY A 1 87 ? 0.153 -2.694 -5.380 1.00 96.31 87 GLY A N 1
ATOM 719 C CA . GLY A 1 87 ? 1.235 -2.079 -6.131 1.00 96.31 87 GLY A CA 1
ATOM 720 C C . GLY A 1 87 ? 1.949 -0.960 -5.395 1.00 96.31 87 GLY A C 1
ATOM 721 O O . GLY A 1 87 ? 1.552 -0.548 -4.305 1.00 96.31 87 GLY A O 1
ATOM 722 N N . VAL A 1 88 ? 3.019 -0.484 -6.017 1.00 97.19 88 VAL A N 1
ATOM 723 C CA . VAL A 1 88 ? 3.841 0.630 -5.550 1.00 97.19 88 VAL A CA 1
ATOM 724 C C . VAL A 1 88 ? 4.067 1.579 -6.718 1.00 97.19 88 VAL A C 1
ATOM 726 O O . VAL A 1 88 ? 4.442 1.155 -7.809 1.00 97.19 88 VAL A O 1
ATOM 729 N N . ILE A 1 89 ? 3.834 2.861 -6.481 1.00 97.19 89 ILE A N 1
ATOM 730 C CA . ILE A 1 89 ? 4.145 3.939 -7.408 1.00 97.19 89 ILE A CA 1
ATOM 731 C C . ILE A 1 89 ? 5.568 4.399 -7.115 1.00 97.19 89 ILE A C 1
ATOM 733 O O . ILE A 1 89 ? 5.867 4.811 -5.996 1.00 97.19 89 ILE A O 1
ATOM 737 N N . GLU A 1 90 ? 6.440 4.300 -8.109 1.00 96.00 90 GLU A N 1
ATOM 738 C CA . GLU A 1 90 ? 7.778 4.881 -8.117 1.00 96.00 90 GLU A CA 1
ATOM 739 C C . GLU A 1 90 ? 7.716 6.300 -8.687 1.00 96.00 90 GLU A C 1
ATOM 741 O O . GLU A 1 90 ? 6.997 6.553 -9.654 1.00 96.00 90 GLU A O 1
ATOM 746 N N . TYR A 1 91 ? 8.475 7.220 -8.096 1.00 94.62 91 TYR A N 1
ATOM 747 C CA . TYR A 1 91 ? 8.719 8.542 -8.664 1.00 94.62 91 TYR A CA 1
ATOM 748 C C . TYR A 1 91 ? 10.222 8.732 -8.817 1.00 94.62 91 TYR A C 1
ATOM 750 O O . TYR A 1 91 ? 10.961 8.708 -7.834 1.00 94.62 91 TYR A O 1
ATOM 758 N N . ILE A 1 92 ? 10.684 8.867 -10.057 1.00 91.06 92 ILE A N 1
ATOM 759 C CA . ILE A 1 92 ? 12.102 9.047 -10.361 1.00 91.06 92 ILE A CA 1
ATOM 760 C C . ILE A 1 92 ? 12.262 9.911 -11.605 1.00 91.06 92 ILE A C 1
ATOM 762 O O . ILE A 1 92 ? 11.562 9.716 -12.596 1.00 91.06 92 ILE A O 1
ATOM 766 N N . SER A 1 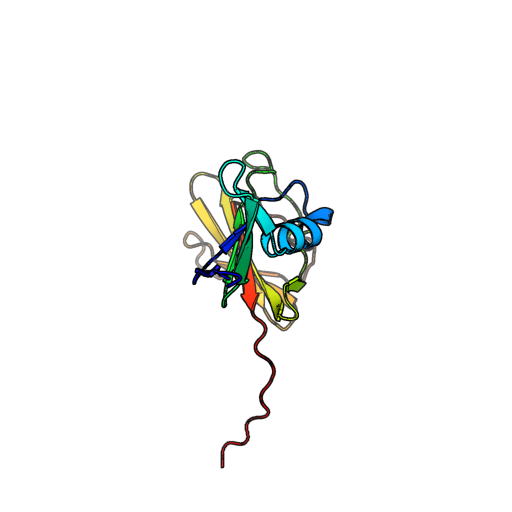93 ? 13.196 10.866 -11.549 1.00 89.56 93 SER A N 1
ATOM 767 C CA . SER A 1 93 ? 13.494 11.773 -12.667 1.00 89.56 93 SER A CA 1
ATOM 768 C C . SER A 1 93 ? 12.240 12.455 -13.234 1.00 89.56 93 SER A C 1
ATOM 770 O O . SER A 1 93 ? 12.012 12.434 -14.440 1.00 89.56 93 SER A O 1
ATOM 772 N N . GLU A 1 94 ? 11.415 13.016 -12.343 1.00 89.31 94 GLU A N 1
ATOM 773 C CA . GLU A 1 94 ? 10.163 13.716 -12.681 1.00 89.31 94 GLU A CA 1
ATOM 774 C C . GLU A 1 94 ? 9.131 12.863 -13.436 1.00 89.31 94 GLU A C 1
ATOM 776 O O . GLU A 1 94 ? 8.245 13.376 -14.121 1.00 89.31 94 GLU A O 1
ATOM 781 N N . HIS A 1 95 ? 9.217 11.540 -13.297 1.00 92.94 95 HIS A N 1
ATOM 782 C CA . HIS A 1 95 ? 8.314 10.604 -13.945 1.00 92.94 95 HIS A CA 1
ATOM 783 C C . HIS A 1 95 ? 7.771 9.574 -12.955 1.00 92.94 95 HIS A C 1
ATOM 785 O O . HIS A 1 95 ? 8.497 9.053 -12.105 1.00 92.94 95 HIS A O 1
ATOM 791 N N . TYR A 1 96 ? 6.482 9.262 -13.094 1.00 96.12 96 TYR A N 1
ATOM 792 C CA . TYR A 1 96 ? 5.820 8.227 -12.311 1.00 96.12 96 TYR A CA 1
ATOM 793 C C . TYR A 1 96 ? 5.858 6.888 -13.039 1.00 96.12 96 TYR A C 1
ATOM 795 O O . TYR A 1 96 ? 5.533 6.792 -14.219 1.00 96.12 96 TYR A O 1
ATOM 803 N N . ILE A 1 97 ? 6.215 5.838 -12.308 1.00 96.25 97 ILE A N 1
ATOM 804 C CA . ILE A 1 97 ? 6.255 4.461 -12.793 1.00 96.25 97 ILE A CA 1
ATOM 805 C C . ILE A 1 97 ? 5.385 3.622 -11.865 1.00 96.25 97 ILE A C 1
ATOM 807 O O . ILE A 1 97 ? 5.502 3.706 -10.646 1.00 96.25 97 ILE A O 1
ATOM 811 N N . SER A 1 98 ? 4.509 2.788 -12.420 1.00 97.06 98 SER A N 1
ATOM 812 C CA . SER A 1 98 ? 3.646 1.923 -11.609 1.00 97.06 98 SER A CA 1
ATOM 813 C C . SER A 1 98 ? 4.187 0.498 -11.576 1.00 97.06 98 SER A C 1
ATOM 815 O O . SER A 1 98 ? 4.332 -0.142 -12.617 1.00 97.06 98 SER A O 1
ATOM 817 N N . HIS A 1 99 ? 4.443 -0.028 -10.380 1.00 97.12 99 HIS A N 1
ATOM 818 C CA . HIS A 1 99 ? 4.754 -1.437 -10.159 1.00 97.12 99 HIS A CA 1
ATOM 819 C C . HIS A 1 99 ? 3.517 -2.152 -9.624 1.00 97.12 99 HIS A C 1
ATOM 821 O O . HIS A 1 99 ? 3.085 -1.900 -8.501 1.00 97.12 99 HIS A O 1
ATOM 827 N N . ILE A 1 100 ? 2.947 -3.054 -10.417 1.00 96.62 100 ILE A N 1
ATOM 828 C CA . ILE A 1 100 ? 1.733 -3.797 -10.075 1.00 96.62 100 ILE A CA 1
ATOM 829 C C . ILE A 1 100 ? 2.111 -5.213 -9.659 1.00 96.62 100 ILE A C 1
ATOM 831 O O . ILE A 1 100 ? 2.765 -5.931 -10.416 1.00 96.62 100 ILE A O 1
ATOM 835 N N . ARG A 1 101 ? 1.682 -5.620 -8.464 1.00 95.12 101 ARG A N 1
ATOM 836 C CA . ARG A 1 101 ? 1.836 -6.983 -7.957 1.00 95.12 101 ARG A CA 1
ATOM 837 C C . ARG A 1 101 ? 0.632 -7.813 -8.382 1.00 95.12 101 ARG A C 1
ATOM 839 O O . ARG A 1 101 ? -0.510 -7.487 -8.068 1.00 95.12 101 ARG A O 1
ATOM 846 N N . ARG A 1 102 ? 0.878 -8.906 -9.093 1.00 93.38 102 ARG A N 1
ATOM 847 C CA . ARG A 1 102 ? -0.150 -9.871 -9.490 1.00 93.38 102 ARG A CA 1
ATOM 848 C C . ARG A 1 102 ? -0.346 -10.939 -8.413 1.00 93.38 102 ARG A C 1
ATOM 850 O O . ARG A 1 102 ? 0.480 -11.111 -7.517 1.00 93.38 102 ARG A O 1
ATOM 857 N N . SER A 1 103 ? -1.472 -11.646 -8.490 1.00 88.69 103 SER A N 1
ATOM 858 C CA . SER A 1 103 ? -1.837 -12.712 -7.545 1.00 88.69 103 SER A CA 1
ATOM 859 C C . SER A 1 103 ? -0.895 -13.916 -7.598 1.00 88.69 103 SER A C 1
ATOM 861 O O . SER A 1 103 ? -0.745 -14.607 -6.598 1.00 88.69 103 SER A O 1
ATOM 863 N N . ASP A 1 104 ? -0.230 -14.131 -8.732 1.00 89.69 104 ASP A N 1
ATOM 864 C CA . ASP A 1 104 ? 0.829 -15.128 -8.929 1.00 89.69 104 ASP A CA 1
ATOM 865 C C . ASP A 1 104 ? 2.225 -14.610 -8.535 1.00 89.69 104 ASP A C 1
ATOM 867 O O . ASP A 1 104 ? 3.244 -15.149 -8.957 1.00 89.69 104 ASP A O 1
ATOM 871 N N . GLU A 1 105 ? 2.258 -13.540 -7.737 1.00 87.12 105 GLU A N 1
ATOM 872 C CA . GLU A 1 105 ? 3.452 -12.908 -7.169 1.00 87.12 105 GLU A CA 1
ATOM 873 C C . GLU A 1 105 ? 4.388 -12.235 -8.179 1.00 87.12 105 GLU A C 1
ATOM 875 O O . GLU A 1 105 ? 5.425 -11.689 -7.794 1.00 87.12 105 GLU A O 1
ATOM 880 N N . ARG A 1 106 ? 4.011 -12.188 -9.461 1.00 93.06 106 ARG A N 1
ATOM 881 C CA . ARG A 1 106 ? 4.757 -11.440 -10.474 1.00 93.06 106 ARG A CA 1
ATOM 882 C C . ARG A 1 106 ? 4.575 -9.940 -10.298 1.00 93.06 106 ARG A C 1
ATOM 884 O O . ARG A 1 106 ? 3.503 -9.461 -9.932 1.00 93.06 106 ARG A O 1
ATOM 891 N N . TRP A 1 107 ? 5.615 -9.196 -10.646 1.00 95.81 107 TRP A N 1
ATOM 892 C CA . TRP A 1 107 ? 5.577 -7.745 -10.751 1.00 95.81 107 TRP A CA 1
ATOM 893 C C . TRP A 1 107 ? 5.533 -7.313 -12.208 1.00 95.81 107 TRP A C 1
ATOM 895 O O . TRP A 1 107 ? 6.324 -7.780 -13.027 1.00 95.81 107 TRP A O 1
ATOM 905 N N . GLU A 1 108 ? 4.645 -6.381 -12.516 1.00 96.00 108 GLU A N 1
ATOM 906 C CA . GLU A 1 108 ? 4.600 -5.678 -13.790 1.00 96.00 108 GLU A CA 1
ATOM 907 C C . GLU A 1 108 ? 5.004 -4.224 -13.579 1.00 96.00 108 GLU A C 1
ATOM 909 O O . GLU A 1 108 ? 4.414 -3.528 -12.758 1.00 96.00 108 GLU A O 1
ATOM 914 N N . THR A 1 109 ? 5.991 -3.754 -14.332 1.00 96.19 109 THR A N 1
ATOM 915 C CA . THR A 1 109 ? 6.388 -2.349 -14.362 1.00 96.19 109 THR A CA 1
ATOM 916 C C . THR A 1 109 ? 5.770 -1.683 -15.581 1.00 96.19 109 THR A C 1
ATOM 918 O O . THR A 1 109 ? 6.096 -2.027 -16.722 1.00 96.19 109 THR A O 1
ATOM 921 N N . HIS A 1 110 ? 4.901 -0.716 -15.314 1.00 96.00 110 HIS A N 1
ATOM 922 C CA . HIS A 1 110 ? 4.219 0.125 -16.286 1.00 96.00 110 HIS A CA 1
ATOM 923 C C . HIS A 1 110 ? 4.908 1.487 -16.291 1.00 96.00 110 HIS A C 1
ATOM 925 O O . HIS A 1 110 ? 4.864 2.222 -15.304 1.00 96.00 110 HIS A O 1
ATOM 931 N N . ASN A 1 111 ? 5.611 1.769 -17.382 1.00 94.75 111 ASN A N 1
ATOM 932 C CA . ASN A 1 111 ? 6.333 3.012 -17.613 1.00 94.75 111 ASN A CA 1
ATOM 933 C C . ASN A 1 111 ? 5.947 3.501 -19.010 1.00 94.75 111 ASN A C 1
ATOM 935 O O . ASN A 1 111 ? 6.264 2.825 -19.991 1.00 94.75 111 ASN A O 1
ATOM 939 N N . ASP A 1 112 ? 5.295 4.659 -19.092 1.00 92.06 112 ASP A N 1
ATOM 940 C CA . ASP A 1 112 ? 4.743 5.193 -20.344 1.00 92.06 112 ASP A CA 1
ATOM 941 C C . ASP A 1 112 ? 5.829 5.580 -21.364 1.00 92.06 112 ASP A C 1
ATOM 943 O O . ASP A 1 112 ? 5.568 5.659 -22.564 1.00 92.06 112 ASP A O 1
ATOM 947 N N . LEU A 1 113 ? 7.077 5.760 -20.918 1.00 92.00 113 LEU A N 1
ATOM 948 C CA . LEU A 1 113 ? 8.234 5.980 -21.791 1.00 92.00 113 LEU A CA 1
ATOM 949 C C . LEU A 1 113 ? 8.734 4.681 -22.448 1.00 92.00 113 LEU A C 1
ATOM 951 O O . LEU A 1 113 ? 9.550 4.723 -23.373 1.00 92.00 113 LEU A O 1
ATOM 955 N N . GLN A 1 114 ? 8.280 3.512 -21.983 1.00 91.19 114 GLN A N 1
ATOM 956 C CA . GLN A 1 114 ? 8.662 2.208 -22.519 1.00 91.19 114 GLN A CA 1
ATOM 957 C C . GLN A 1 114 ? 7.550 1.601 -23.377 1.00 91.19 114 GLN A C 1
ATOM 959 O O . GLN A 1 114 ? 6.385 1.553 -23.006 1.00 91.19 114 GLN A O 1
ATOM 964 N N . LYS A 1 115 ? 7.926 1.027 -24.526 1.00 88.25 115 LYS A N 1
ATOM 965 C CA . LYS A 1 115 ? 6.969 0.407 -25.466 1.00 88.25 115 LYS A CA 1
ATOM 966 C C . LYS A 1 115 ? 6.333 -0.892 -24.958 1.00 88.25 115 LYS A C 1
ATOM 968 O O . LYS A 1 115 ? 5.375 -1.369 -25.559 1.00 88.25 115 LYS A O 1
ATOM 973 N N . LYS A 1 116 ? 6.919 -1.532 -23.944 1.00 91.12 116 LYS A N 1
ATOM 974 C CA . LYS A 1 116 ? 6.474 -2.827 -23.417 1.00 91.12 116 LYS A CA 1
ATOM 975 C C . LYS A 1 116 ? 6.488 -2.799 -21.898 1.00 91.12 116 LYS A C 1
ATOM 977 O O . LYS A 1 116 ? 7.442 -2.308 -21.304 1.00 91.12 116 LYS A O 1
ATOM 982 N N . ILE A 1 117 ? 5.474 -3.420 -21.305 1.00 93.00 117 ILE A N 1
ATOM 983 C CA . ILE A 1 117 ? 5.429 -3.702 -19.870 1.00 93.00 117 ILE A CA 1
ATOM 984 C C . ILE A 1 117 ? 6.549 -4.689 -19.537 1.00 93.00 117 ILE A C 1
ATOM 986 O O . ILE A 1 117 ? 6.687 -5.736 -20.178 1.00 93.00 117 ILE A O 1
ATOM 990 N N . LYS A 1 118 ? 7.349 -4.363 -18.522 1.00 92.94 118 LYS A N 1
ATOM 991 C CA . LYS A 1 118 ? 8.394 -5.257 -18.016 1.00 92.94 118 LYS A CA 1
ATOM 992 C C . LYS A 1 118 ? 7.807 -6.143 -16.926 1.00 92.94 118 LYS A C 1
ATOM 994 O O . LYS A 1 118 ? 7.299 -5.637 -15.934 1.00 92.94 118 LYS A O 1
ATOM 999 N N . VAL A 1 119 ? 7.925 -7.458 -17.082 1.00 92.81 119 VAL A N 1
ATOM 1000 C CA . VAL A 1 119 ? 7.482 -8.436 -16.078 1.00 92.81 119 VAL A CA 1
ATOM 1001 C C . VAL A 1 119 ? 8.699 -8.989 -15.337 1.00 92.81 119 VAL A C 1
ATOM 1003 O O . VAL A 1 119 ? 9.681 -9.376 -15.968 1.00 92.81 119 VAL A O 1
ATOM 1006 N N . SER A 1 120 ? 8.649 -9.027 -14.006 1.00 88.62 120 SER A N 1
ATOM 1007 C CA . SER A 1 120 ? 9.674 -9.620 -13.140 1.00 88.62 120 SER A CA 1
ATOM 1008 C C . SER A 1 120 ? 9.043 -10.640 -12.200 1.00 88.62 120 SER A C 1
ATOM 1010 O O . SER A 1 120 ? 8.106 -10.328 -11.473 1.00 88.62 120 SER A O 1
ATOM 1012 N N . THR A 1 121 ? 9.598 -11.848 -12.174 1.00 78.75 121 THR A N 1
ATOM 1013 C CA . THR A 1 121 ? 9.328 -12.877 -11.152 1.00 78.75 121 THR A CA 1
ATOM 1014 C C . THR A 1 121 ? 10.317 -12.808 -9.988 1.00 78.75 121 THR A C 1
ATOM 1016 O O . THR A 1 121 ? 10.177 -13.530 -9.010 1.00 78.75 121 THR A O 1
ATOM 1019 N N . SER A 1 122 ? 11.353 -11.969 -10.096 1.00 71.25 122 SER A N 1
ATOM 1020 C CA . SER A 1 122 ? 12.386 -11.850 -9.070 1.00 71.25 122 SER A CA 1
ATOM 1021 C C . SER A 1 122 ? 11.965 -10.904 -7.946 1.00 71.25 122 SER A C 1
ATOM 1023 O O . SER A 1 122 ? 11.418 -9.826 -8.196 1.00 71.25 122 SER A O 1
ATOM 1025 N N . ASN A 1 123 ? 12.334 -11.263 -6.715 1.00 66.12 123 ASN A N 1
ATOM 1026 C CA . ASN A 1 123 ? 12.135 -10.445 -5.512 1.00 66.12 123 ASN A CA 1
ATOM 1027 C C . ASN A 1 123 ? 13.117 -9.259 -5.409 1.00 66.12 123 ASN A C 1
ATOM 1029 O O . ASN A 1 123 ? 13.072 -8.505 -4.436 1.00 66.12 123 ASN A O 1
ATOM 1033 N N . CYS A 1 124 ? 14.004 -9.105 -6.399 1.00 71.25 124 CYS A N 1
ATOM 1034 C CA . CYS A 1 124 ? 15.081 -8.113 -6.446 1.00 71.25 124 CYS A CA 1
ATOM 1035 C C . CYS A 1 124 ? 14.679 -6.807 -7.149 1.00 71.25 124 CYS A C 1
ATOM 1037 O O . CYS A 1 124 ? 15.542 -5.984 -7.457 1.00 71.25 124 CYS A O 1
ATOM 1039 N N . LEU A 1 125 ? 13.394 -6.624 -7.474 1.00 89.56 125 LEU A N 1
ATOM 1040 C CA . LEU A 1 125 ? 1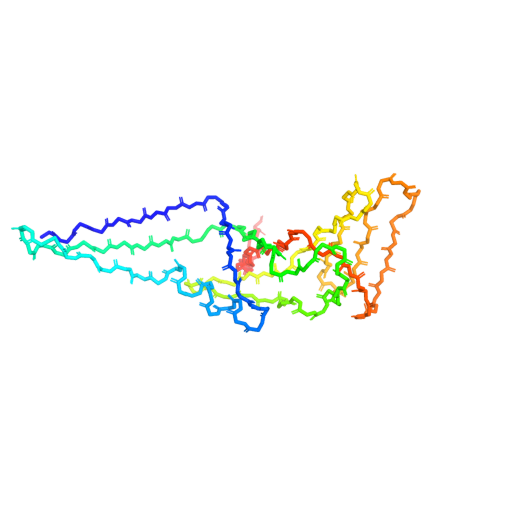2.930 -5.383 -8.080 1.00 89.56 125 LEU A CA 1
ATOM 1041 C C . LEU A 1 125 ? 13.004 -4.262 -7.040 1.00 89.56 125 LEU A C 1
ATOM 1043 O O . LEU A 1 125 ? 12.243 -4.250 -6.074 1.00 89.56 125 LEU A O 1
ATOM 1047 N N . ASN A 1 126 ? 13.933 -3.336 -7.255 1.00 93.75 126 ASN A N 1
ATOM 1048 C CA . ASN A 1 126 ? 14.088 -2.145 -6.432 1.00 93.75 126 ASN A CA 1
ATOM 1049 C C . ASN A 1 126 ? 13.388 -0.965 -7.101 1.00 93.75 126 ASN A C 1
ATOM 1051 O O . ASN A 1 126 ? 13.511 -0.811 -8.317 1.00 93.75 126 ASN A O 1
ATOM 1055 N N . ALA A 1 127 ? 12.748 -0.110 -6.315 1.00 94.38 127 ALA A N 1
ATOM 1056 C CA . ALA A 1 127 ? 12.037 1.082 -6.773 1.00 94.38 127 ALA A CA 1
ATOM 1057 C C . ALA A 1 127 ? 12.257 2.236 -5.789 1.00 94.38 127 ALA A C 1
ATOM 1059 O O . ALA A 1 127 ? 12.536 1.969 -4.619 1.00 94.38 127 ALA A O 1
ATOM 1060 N N . SER A 1 128 ? 12.138 3.487 -6.241 1.00 95.88 128 SER A N 1
ATOM 1061 C CA . SER A 1 128 ? 12.031 4.648 -5.348 1.00 95.88 128 SER A CA 1
ATOM 1062 C C . SER A 1 128 ? 10.562 4.956 -5.052 1.00 95.88 128 SER A C 1
ATOM 1064 O O . SER A 1 128 ? 9.902 5.595 -5.870 1.00 95.88 128 SER A O 1
ATOM 1066 N N . PRO A 1 129 ? 9.995 4.422 -3.955 1.00 95.81 129 PRO A N 1
ATOM 1067 C CA . PRO A 1 129 ? 8.561 4.470 -3.735 1.00 95.81 129 PRO A CA 1
ATOM 1068 C C . PRO A 1 129 ? 8.113 5.884 -3.364 1.00 95.81 129 PRO A C 1
ATOM 1070 O O . PRO A 1 129 ? 8.730 6.554 -2.538 1.00 95.81 129 PRO A O 1
ATOM 1073 N N . HIS A 1 130 ? 6.983 6.287 -3.926 1.00 94.88 130 HIS A N 1
ATOM 1074 C CA . HIS A 1 130 ? 6.247 7.491 -3.556 1.00 94.88 130 HIS A CA 1
ATOM 1075 C C . HIS A 1 130 ? 4.918 7.149 -2.869 1.00 94.88 130 HIS A C 1
ATOM 1077 O O . HIS A 1 130 ? 4.460 7.852 -1.971 1.00 94.88 130 HIS A O 1
ATOM 1083 N N . LEU A 1 131 ? 4.301 6.034 -3.273 1.00 95.62 131 LEU A N 1
ATOM 1084 C CA . LEU A 1 131 ? 3.049 5.564 -2.699 1.00 95.62 131 LEU A CA 1
ATOM 1085 C C . LEU A 1 131 ? 2.950 4.043 -2.793 1.00 95.62 131 LEU A C 1
ATOM 1087 O O . LEU A 1 131 ? 3.213 3.474 -3.849 1.00 95.62 131 LEU A O 1
ATOM 1091 N N . ALA A 1 132 ? 2.517 3.380 -1.724 1.00 96.69 132 ALA A N 1
ATOM 1092 C CA . ALA A 1 132 ? 2.113 1.975 -1.773 1.00 96.69 132 ALA A CA 1
ATOM 1093 C C . ALA A 1 132 ? 0.593 1.844 -1.622 1.00 96.69 132 ALA A C 1
ATOM 1095 O O . ALA A 1 132 ? -0.032 2.583 -0.861 1.00 96.69 132 ALA A O 1
ATOM 1096 N N . VAL A 1 133 ? 0.004 0.906 -2.361 1.00 96.50 133 VAL A N 1
ATOM 1097 C CA . VAL A 1 133 ? -1.444 0.684 -2.400 1.00 96.50 133 VAL A CA 1
ATOM 1098 C C . VAL A 1 133 ? -1.753 -0.721 -1.912 1.00 96.50 133 VAL A C 1
ATOM 1100 O O . VAL A 1 133 ? -1.328 -1.703 -2.530 1.00 96.50 133 VAL A O 1
ATOM 1103 N N . HIS A 1 134 ? -2.556 -0.819 -0.855 1.00 95.88 134 HIS A N 1
ATOM 1104 C CA . HIS A 1 134 ? -3.165 -2.075 -0.429 1.00 95.88 134 HIS A CA 1
ATOM 1105 C C . HIS A 1 134 ? -4.673 -2.019 -0.606 1.00 95.88 134 HIS A C 1
ATOM 1107 O O . HIS A 1 134 ? -5.315 -1.010 -0.319 1.00 95.88 134 HIS A O 1
ATOM 1113 N N . THR A 1 135 ? -5.248 -3.128 -1.047 1.00 93.94 135 THR A N 1
ATOM 1114 C CA . THR A 1 135 ? -6.684 -3.251 -1.295 1.00 93.94 135 THR A CA 1
ATOM 1115 C C . THR A 1 135 ? -7.272 -4.328 -0.410 1.00 93.94 135 THR A C 1
ATOM 1117 O O . THR A 1 135 ? -6.642 -5.363 -0.184 1.00 93.94 135 THR A O 1
ATOM 1120 N N . GLN A 1 136 ? -8.484 -4.105 0.082 1.00 92.25 136 GLN A N 1
ATOM 1121 C CA . GLN A 1 136 ? -9.218 -5.077 0.872 1.00 92.25 136 GLN A CA 1
ATOM 1122 C C . GLN A 1 136 ? -9.332 -6.394 0.100 1.00 92.25 136 GLN A C 1
ATOM 1124 O O . GLN A 1 136 ? -9.754 -6.433 -1.055 1.00 92.25 136 GLN A O 1
ATOM 1129 N N . ILE A 1 137 ? -8.972 -7.489 0.760 1.00 89.19 137 ILE A N 1
ATOM 1130 C CA . ILE A 1 137 ? -9.259 -8.833 0.281 1.00 89.19 137 ILE A CA 1
ATOM 1131 C C . ILE A 1 137 ? -10.728 -9.068 0.613 1.00 89.19 137 ILE A C 1
ATOM 1133 O O . ILE A 1 137 ? -11.082 -9.243 1.781 1.00 89.19 137 ILE A O 1
ATOM 1137 N N . GLN A 1 138 ? -11.601 -9.022 -0.393 1.00 74.94 138 GLN A N 1
ATOM 1138 C CA . GLN A 1 138 ? -12.978 -9.445 -0.173 1.00 74.94 138 GLN A CA 1
ATOM 1139 C C . GLN A 1 138 ? -12.969 -10.912 0.279 1.00 74.94 138 GLN A C 1
ATOM 1141 O O . GLN A 1 138 ? -12.207 -11.712 -0.279 1.00 74.94 138 GLN A O 1
ATOM 1146 N N . PRO A 1 139 ? -13.784 -11.296 1.279 1.00 58.78 139 PRO A N 1
ATOM 1147 C CA . PRO A 1 139 ? -14.017 -12.705 1.522 1.00 58.78 139 PRO A CA 1
ATOM 1148 C C . PRO A 1 139 ? -14.500 -13.309 0.207 1.00 58.78 139 PRO A C 1
ATOM 1150 O O . PRO A 1 139 ? -15.393 -12.750 -0.429 1.00 58.78 139 PRO A O 1
ATOM 1153 N N . THR A 1 140 ? -13.912 -14.429 -0.208 1.00 46.59 140 THR A N 1
ATOM 1154 C CA . THR A 1 140 ? -14.489 -15.284 -1.244 1.00 46.59 140 THR A CA 1
ATOM 1155 C C . THR A 1 140 ? -15.859 -15.730 -0.750 1.00 46.59 140 THR A C 1
ATOM 1157 O O . THR A 1 140 ? -16.001 -16.779 -0.125 1.00 46.59 140 THR A O 1
ATOM 1160 N N . SER A 1 141 ? -16.886 -14.920 -0.992 1.00 41.25 141 SER A N 1
ATOM 1161 C CA . SER A 1 141 ? -18.230 -15.429 -1.152 1.00 41.25 141 SER A CA 1
ATOM 1162 C C . SER A 1 141 ? -18.127 -16.400 -2.315 1.00 41.25 141 SER A C 1
ATOM 1164 O O . SER A 1 141 ? -17.878 -16.026 -3.461 1.00 41.25 141 SER A O 1
ATOM 1166 N N . ILE A 1 142 ? -18.196 -17.686 -1.977 1.00 40.12 142 ILE A N 1
ATOM 1167 C CA . ILE A 1 142 ? -18.411 -18.758 -2.936 1.00 40.12 142 ILE A CA 1
ATOM 1168 C C . ILE A 1 142 ? -19.502 -18.255 -3.877 1.00 40.12 142 ILE A C 1
ATOM 1170 O O . ILE A 1 142 ? -20.577 -17.859 -3.427 1.00 40.12 142 ILE A O 1
ATOM 1174 N N . LEU A 1 143 ? -19.181 -18.196 -5.166 1.00 38.66 143 LEU A N 1
ATOM 1175 C CA . LEU A 1 143 ? -20.130 -17.918 -6.229 1.00 38.66 143 LEU A CA 1
ATOM 1176 C C . LEU A 1 143 ? -21.213 -19.004 -6.199 1.00 38.66 143 LEU A C 1
ATOM 1178 O O . LEU A 1 143 ? -21.147 -19.968 -6.952 1.00 38.66 143 LEU A O 1
ATOM 1182 N N . THR A 1 144 ? -22.240 -18.853 -5.370 1.00 40.88 144 THR A N 1
ATOM 1183 C CA . THR A 1 144 ? -23.570 -19.368 -5.692 1.00 40.88 144 THR A CA 1
ATOM 1184 C C . THR A 1 144 ? -24.177 -18.395 -6.694 1.00 40.88 144 THR A C 1
ATOM 1186 O O . THR A 1 144 ? -24.997 -17.541 -6.366 1.00 40.88 144 THR A O 1
ATOM 1189 N N . ARG A 1 145 ? -23.716 -18.487 -7.944 1.00 37.00 145 ARG A N 1
ATOM 1190 C CA . ARG A 1 145 ? -24.527 -18.073 -9.087 1.00 37.00 145 ARG A CA 1
ATOM 1191 C C . ARG A 1 145 ? -25.314 -19.303 -9.527 1.00 37.00 145 ARG A C 1
ATOM 1193 O O . ARG A 1 145 ? -24.721 -20.278 -9.978 1.00 37.00 145 ARG A O 1
ATOM 1200 N N . ILE A 1 146 ? -26.617 -19.234 -9.258 1.00 41.59 146 ILE A N 1
ATOM 1201 C CA . ILE A 1 146 ? -27.686 -20.064 -9.828 1.00 41.59 146 ILE A CA 1
ATOM 1202 C C . ILE A 1 146 ? -27.724 -19.827 -11.339 1.00 41.59 146 ILE A C 1
ATOM 1204 O O . ILE A 1 146 ? -27.484 -18.660 -11.737 1.00 41.59 146 ILE A O 1
#

Radius of gyration: 18.88 Å; chains: 1; bounding box: 44×41×58 Å

InterPro domains:
  IPR038765 Papain-like cysteine peptidase superfamily [SSF54001] (12-126)

Foldseek 3Di:
DAAEDEDEDQEDEFEDQAQVCRLVSQQVQQDWDWDADPVPRDIYIYGYDYDWKYKYFPVNDDPPDKDQPLSHPQWHDYPNWIWGWQWFWAADPNAIWIWGQDPVRKTWIHGPVDPDIDIDPDSRDIGRGRITMITTDPPPPPPPPD

pLDDT: mean 86.81, std 13.77, range [37.0, 97.19]